Protein AF-A0A2T6LQ18-F1 (afdb_monomer_lite)

Foldseek 3Di:
DCLVVVLVVLQCLWAVVCVVPVVQWDKDWAPWDKAADPDPWGKIKIWTKIKIKGPFAQDDCVSVVVSVQLSCLFAPCVCVDPPHPHWDKDWDQDPNNTIIIITIDGHMWIWGWDDDPPRDIDIDIDGDDNDPDVVSVCSDPRDNFDDDPRHTPTPDDDD

Structure (mmCIF, N/CA/C/O backbone):
data_AF-A0A2T6LQ18-F1
#
_entry.id   AF-A0A2T6LQ18-F1
#
loop_
_atom_site.group_PDB
_atom_site.id
_atom_site.type_symbol
_atom_site.label_atom_id
_atom_site.label_alt_id
_atom_site.label_comp_id
_atom_site.label_asym_id
_atom_site.label_entity_id
_atom_site.label_seq_id
_atom_site.pdbx_PDB_ins_code
_atom_site.Cartn_x
_atom_site.Cartn_y
_atom_site.Cartn_z
_atom_site.occupancy
_atom_site.B_iso_or_equiv
_atom_site.auth_seq_id
_atom_site.auth_comp_id
_atom_site.auth_asym_id
_atom_site.auth_atom_id
_atom_site.pdbx_PDB_model_num
ATOM 1 N N . MET A 1 1 ? 1.590 0.142 -12.843 1.00 89.19 1 MET A N 1
ATOM 2 C CA . MET A 1 1 ? 1.537 0.211 -11.376 1.00 89.19 1 MET A CA 1
ATOM 3 C C . MET A 1 1 ? 0.682 -0.955 -10.919 1.00 89.19 1 MET A C 1
ATOM 5 O O . MET A 1 1 ? -0.407 -1.105 -11.451 1.00 89.19 1 MET A O 1
ATOM 9 N N . LYS A 1 2 ? 1.219 -1.840 -10.082 1.00 93.81 2 LYS A N 1
ATOM 10 C CA . LYS A 1 2 ? 0.575 -3.034 -9.516 1.00 93.81 2 LYS A CA 1
ATO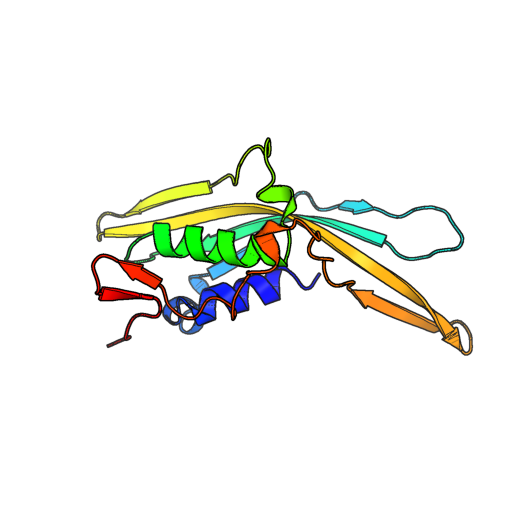M 11 C C . LYS A 1 2 ? 0.443 -2.939 -7.999 1.00 93.81 2 LYS A C 1
ATOM 13 O O . LYS A 1 2 ? -0.400 -3.617 -7.424 1.00 93.81 2 LYS A O 1
ATOM 18 N N . LYS A 1 3 ? 1.282 -2.129 -7.344 1.00 95.75 3 LYS A N 1
ATOM 19 C CA . LYS A 1 3 ? 1.321 -2.031 -5.882 1.00 95.75 3 LYS A CA 1
ATOM 20 C C . LYS A 1 3 ? -0.026 -1.612 -5.259 1.00 95.75 3 LYS A C 1
ATOM 22 O O . LYS A 1 3 ? -0.387 -2.244 -4.272 1.00 95.75 3 LYS A O 1
ATOM 27 N N . PRO A 1 4 ? -0.817 -0.678 -5.831 1.00 96.56 4 PRO A N 1
ATOM 28 C CA . PRO A 1 4 ? -2.128 -0.335 -5.275 1.00 96.56 4 PRO A CA 1
ATOM 29 C C . PRO A 1 4 ? -3.090 -1.531 -5.233 1.00 96.56 4 PRO A C 1
ATOM 31 O O . PRO A 1 4 ? -3.700 -1.786 -4.199 1.00 96.56 4 PRO A O 1
ATOM 34 N N . ASP A 1 5 ? -3.158 -2.321 -6.310 1.00 95.25 5 ASP A N 1
ATOM 35 C CA . ASP A 1 5 ? -4.013 -3.516 -6.374 1.00 95.25 5 ASP A CA 1
ATOM 36 C C . ASP A 1 5 ? -3.541 -4.607 -5.405 1.00 95.25 5 ASP A C 1
ATOM 38 O O . ASP A 1 5 ? -4.351 -5.250 -4.738 1.00 95.25 5 ASP A O 1
ATOM 42 N N . LEU A 1 6 ? -2.222 -4.799 -5.290 1.00 94.88 6 LEU A N 1
ATOM 43 C CA . LEU A 1 6 ? -1.639 -5.749 -4.340 1.00 94.88 6 LEU A CA 1
ATOM 44 C C . LEU A 1 6 ? -1.926 -5.353 -2.888 1.00 94.88 6 LEU A C 1
ATOM 46 O O . LEU A 1 6 ? -2.210 -6.225 -2.070 1.00 94.88 6 LEU A O 1
ATOM 50 N N . LEU A 1 7 ? -1.851 -4.060 -2.560 1.00 96.50 7 LEU A N 1
ATOM 51 C CA . LEU A 1 7 ? -2.167 -3.567 -1.221 1.00 96.50 7 LEU A CA 1
ATOM 52 C C . LEU A 1 7 ? -3.663 -3.695 -0.927 1.00 96.50 7 LEU A C 1
ATOM 54 O O . LEU A 1 7 ? -4.028 -4.182 0.139 1.00 96.50 7 LEU A O 1
ATOM 58 N N . ARG A 1 8 ? -4.533 -3.353 -1.884 1.00 96.12 8 ARG A N 1
ATOM 59 C CA . ARG A 1 8 ? -5.982 -3.570 -1.756 1.00 96.12 8 ARG A CA 1
ATOM 60 C C . ARG A 1 8 ? -6.306 -5.035 -1.469 1.00 96.12 8 ARG A C 1
ATOM 62 O O . ARG A 1 8 ? -7.104 -5.317 -0.578 1.00 96.12 8 ARG A O 1
ATOM 69 N N . ALA A 1 9 ? -5.681 -5.965 -2.191 1.00 93.88 9 ALA A N 1
ATOM 70 C CA . ALA A 1 9 ? -5.864 -7.395 -1.961 1.00 93.88 9 ALA A CA 1
ATOM 71 C C . ALA A 1 9 ? -5.402 -7.819 -0.556 1.00 93.88 9 ALA A C 1
ATOM 73 O O . ALA A 1 9 ? -6.109 -8.568 0.111 1.00 93.88 9 ALA A O 1
ATOM 74 N N . ALA A 1 10 ? -4.262 -7.309 -0.080 1.00 93.50 10 ALA A N 1
ATOM 75 C CA . ALA A 1 10 ? -3.770 -7.597 1.268 1.00 93.50 10 ALA A CA 1
ATOM 76 C C . ALA A 1 10 ? -4.705 -7.054 2.362 1.00 93.50 10 ALA A C 1
ATOM 78 O O . ALA A 1 10 ? -5.052 -7.783 3.289 1.00 93.50 10 ALA A O 1
ATOM 79 N N . ILE A 1 11 ? -5.170 -5.807 2.219 1.00 95.25 11 ILE A N 1
ATOM 80 C CA . ILE A 1 11 ? -6.117 -5.183 3.153 1.00 95.25 11 ILE A CA 1
ATOM 81 C C . ILE A 1 11 ? -7.431 -5.966 3.185 1.00 95.25 11 ILE A C 1
ATOM 83 O O . ILE A 1 11 ? -7.887 -6.350 4.253 1.00 95.25 11 ILE A O 1
ATOM 87 N N . THR A 1 12 ? -8.031 -6.245 2.027 1.00 94.19 12 THR A N 1
ATOM 88 C CA . THR A 1 12 ? -9.348 -6.910 1.951 1.00 94.19 12 THR A CA 1
ATOM 89 C C . THR A 1 12 ? -9.315 -8.394 2.321 1.00 94.19 12 THR A C 1
ATOM 91 O O . THR A 1 12 ? -10.347 -8.939 2.705 1.00 94.19 12 THR A O 1
ATOM 94 N N . ALA A 1 13 ? -8.151 -9.049 2.261 1.00 91.69 13 ALA A N 1
ATOM 95 C CA . ALA A 1 13 ? -7.980 -10.399 2.796 1.00 91.69 13 ALA A CA 1
ATOM 96 C C . ALA A 1 13 ? -8.060 -10.430 4.333 1.00 91.69 13 ALA A C 1
ATOM 98 O O . ALA A 1 13 ? -8.601 -11.382 4.893 1.00 91.69 13 ALA A O 1
ATOM 99 N N . LEU A 1 14 ? -7.544 -9.394 5.007 1.00 91.75 14 LEU A N 1
ATOM 100 C CA . LEU A 1 14 ? -7.561 -9.276 6.471 1.00 91.75 14 LEU A CA 1
ATOM 101 C C . LEU A 1 14 ? -8.795 -8.547 7.000 1.00 91.75 14 LEU A C 1
ATOM 103 O O . LEU A 1 14 ? -9.212 -8.817 8.119 1.00 91.75 14 LEU A O 1
ATOM 107 N N . LEU A 1 15 ? -9.383 -7.653 6.209 1.00 91.88 15 LEU A N 1
ATOM 108 C CA . LEU A 1 15 ? -10.556 -6.846 6.548 1.00 91.88 15 LEU A CA 1
ATOM 109 C C . LEU A 1 15 ? -11.653 -7.068 5.490 1.00 91.88 15 LEU A C 1
ATOM 111 O O . LEU A 1 15 ? -11.868 -6.205 4.627 1.00 91.88 15 LEU A O 1
ATOM 115 N N . PRO A 1 16 ? -12.331 -8.235 5.485 1.00 90.06 16 PRO A N 1
ATOM 116 C CA . PRO A 1 16 ? -13.287 -8.592 4.438 1.00 90.06 16 PRO A CA 1
ATOM 117 C C . PRO A 1 16 ? -14.472 -7.625 4.326 1.00 90.06 16 PRO A C 1
ATOM 119 O O . PRO A 1 16 ? -15.075 -7.516 3.258 1.00 90.06 16 PRO A O 1
ATOM 122 N N . GLU A 1 17 ? -14.799 -6.886 5.388 1.00 89.81 17 GLU A N 1
ATOM 123 C CA . GLU A 1 17 ? -15.810 -5.828 5.380 1.00 89.81 17 GLU A CA 1
ATOM 124 C C . GLU A 1 17 ? -15.489 -4.714 4.378 1.00 89.81 17 GLU A C 1
ATOM 126 O O . GLU A 1 17 ? -16.403 -4.199 3.737 1.00 89.81 17 GLU A O 1
ATOM 131 N N . LEU A 1 18 ? -14.205 -4.400 4.173 1.00 90.31 18 LEU A N 1
ATOM 132 C CA . LEU A 1 18 ? -13.753 -3.425 3.174 1.00 90.31 18 LEU A CA 1
ATOM 133 C C . LEU A 1 18 ? -13.789 -4.004 1.752 1.00 90.31 18 LEU A C 1
ATOM 135 O O . LEU A 1 18 ? -13.808 -3.267 0.772 1.00 90.31 18 LEU A O 1
ATOM 139 N N . GLY A 1 19 ? -13.791 -5.334 1.625 1.00 85.88 19 GLY A N 1
ATOM 140 C CA . GLY A 1 19 ? -14.015 -6.019 0.352 1.00 85.88 19 GLY A CA 1
ATOM 141 C C . GLY A 1 19 ? -15.496 -6.083 -0.037 1.00 85.88 19 GLY A C 1
ATOM 142 O O . GLY A 1 19 ? -15.815 -6.059 -1.224 1.00 85.88 19 GLY A O 1
ATOM 143 N N . ARG A 1 20 ? -16.402 -6.160 0.950 1.00 87.06 20 ARG A N 1
ATOM 144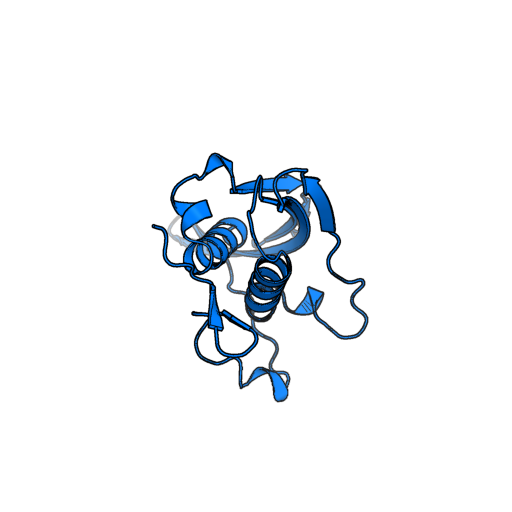 C CA . ARG A 1 20 ? -17.862 -6.162 0.737 1.00 87.06 20 ARG A CA 1
ATOM 145 C C . ARG A 1 20 ? -18.412 -4.782 0.402 1.00 87.06 20 ARG A C 1
ATOM 147 O O . ARG A 1 20 ? -19.376 -4.699 -0.353 1.00 87.06 20 ARG A O 1
ATOM 154 N N . ASP A 1 21 ? -17.798 -3.739 0.949 1.00 89.06 21 ASP A N 1
ATOM 155 C CA . ASP A 1 21 ? -18.143 -2.345 0.691 1.00 89.06 21 ASP A CA 1
ATOM 156 C C . ASP A 1 21 ? -16.915 -1.582 0.155 1.00 89.06 21 ASP A C 1
ATOM 158 O O . ASP A 1 21 ? -16.145 -1.008 0.932 1.00 89.06 21 ASP A O 1
ATOM 162 N N . PRO A 1 22 ? -16.689 -1.605 -1.174 1.00 84.19 22 PRO A N 1
ATOM 163 C CA . PRO A 1 22 ? -15.517 -0.991 -1.792 1.00 84.19 22 PRO A CA 1
ATOM 164 C C . PRO A 1 22 ? -15.423 0.525 -1.597 1.00 84.19 22 PRO A C 1
ATOM 166 O O . PRO A 1 22 ? -14.317 1.063 -1.675 1.00 84.19 22 PRO A O 1
ATOM 169 N N . ASP A 1 23 ? -16.544 1.203 -1.331 1.00 90.62 23 ASP A N 1
ATOM 170 C CA . ASP A 1 23 ? -16.579 2.656 -1.128 1.00 90.62 23 ASP A CA 1
ATOM 171 C C . ASP A 1 23 ? -15.885 3.057 0.184 1.00 90.62 23 ASP A C 1
ATOM 173 O O . ASP A 1 23 ? -15.399 4.179 0.316 1.00 90.62 23 ASP A O 1
ATOM 177 N N . ARG A 1 24 ? -15.745 2.115 1.128 1.00 94.94 24 ARG A N 1
ATOM 178 C CA . ARG A 1 24 ? -15.013 2.302 2.390 1.00 94.94 24 ARG A CA 1
ATOM 179 C C . ARG A 1 24 ? -13.502 2.127 2.268 1.00 94.94 24 ARG A C 1
ATOM 181 O O . ARG A 1 24 ? -12.813 2.335 3.260 1.00 94.94 24 ARG A O 1
ATOM 188 N N . LEU A 1 25 ? -12.981 1.742 1.098 1.00 97.25 25 LEU A N 1
ATOM 189 C CA . LEU A 1 25 ? -11.545 1.678 0.807 1.00 97.25 25 LEU A CA 1
ATOM 190 C C . LEU A 1 25 ? -11.245 2.403 -0.510 1.00 97.25 25 LEU A C 1
ATOM 192 O O . LEU A 1 25 ? -11.163 1.800 -1.591 1.00 97.25 25 LEU A O 1
ATOM 196 N N . ALA A 1 26 ? -11.012 3.707 -0.415 1.00 97.12 26 ALA A N 1
ATOM 197 C CA . ALA A 1 26 ? -10.565 4.518 -1.536 1.00 97.12 26 ALA A CA 1
ATOM 198 C C . ALA A 1 26 ? -9.033 4.524 -1.615 1.00 97.12 26 ALA A C 1
ATOM 200 O O . ALA A 1 26 ? -8.331 4.583 -0.607 1.00 97.12 26 ALA A O 1
ATOM 201 N N . MET A 1 27 ? -8.497 4.438 -2.833 1.00 97.88 27 MET A N 1
ATOM 202 C CA . MET A 1 27 ? -7.058 4.537 -3.069 1.00 97.88 27 MET A CA 1
ATOM 203 C C . MET A 1 27 ? -6.802 5.329 -4.342 1.00 97.88 27 MET A C 1
ATOM 205 O O . MET A 1 27 ? -7.414 5.047 -5.374 1.00 97.88 27 MET A O 1
ATOM 209 N N . TRP A 1 28 ? -5.888 6.289 -4.286 1.00 98.00 28 TRP A N 1
ATOM 210 C CA . TRP A 1 28 ? -5.482 7.078 -5.446 1.00 98.00 28 TRP A CA 1
ATOM 211 C C . TRP A 1 28 ? -4.017 7.485 -5.337 1.00 98.00 28 TRP A C 1
ATOM 213 O O . TRP A 1 28 ? -3.403 7.372 -4.281 1.00 98.00 28 TRP A O 1
ATOM 223 N N . VAL A 1 29 ? -3.437 7.917 -6.455 1.00 97.88 29 VAL A N 1
ATOM 224 C CA . VAL A 1 29 ? -2.036 8.345 -6.509 1.00 97.88 29 VAL A CA 1
ATOM 225 C C . VAL A 1 29 ? -1.945 9.861 -6.626 1.00 97.88 29 VAL A C 1
ATOM 227 O O . VAL A 1 29 ? -2.669 10.476 -7.408 1.00 97.88 29 VAL A O 1
ATOM 230 N N . GLU A 1 30 ? -1.014 10.452 -5.891 1.00 97.94 30 GLU A N 1
ATOM 231 C CA . GLU A 1 30 ? -0.668 11.868 -5.930 1.00 97.94 30 GLU A CA 1
ATOM 232 C C . GLU A 1 30 ? 0.842 12.058 -6.111 1.00 97.94 30 GLU A C 1
ATOM 234 O O . GLU A 1 30 ? 1.628 11.112 -6.038 1.00 97.94 30 GLU A O 1
ATOM 239 N N . LYS A 1 31 ? 1.252 13.299 -6.413 1.00 97.69 31 LYS A N 1
ATOM 240 C CA . LYS A 1 31 ? 2.662 13.710 -6.590 1.00 97.69 31 LYS A CA 1
ATOM 241 C C . LYS A 1 31 ? 3.484 12.782 -7.502 1.00 97.69 31 LYS A C 1
ATOM 243 O O . LYS A 1 31 ? 4.692 12.620 -7.332 1.00 97.69 31 LYS A O 1
ATOM 248 N N . GLY A 1 32 ? 2.819 12.182 -8.488 1.00 97.88 32 GLY A N 1
ATOM 249 C CA . GLY A 1 32 ? 3.410 11.189 -9.371 1.00 97.88 32 GLY A CA 1
ATOM 250 C C . GLY A 1 32 ? 4.449 11.777 -10.324 1.00 97.88 32 GLY A C 1
ATOM 251 O O . GLY A 1 32 ? 4.271 12.859 -10.885 1.00 97.88 32 GLY A O 1
ATOM 252 N N . LYS A 1 33 ? 5.515 11.018 -10.566 1.00 97.88 33 LYS A N 1
ATOM 253 C CA . LYS A 1 33 ? 6.529 11.307 -11.584 1.00 97.88 33 LYS A CA 1
ATOM 254 C C . LYS A 1 33 ? 7.046 10.021 -12.224 1.00 97.88 33 LYS A C 1
ATOM 256 O O . LYS A 1 33 ? 7.025 8.942 -11.632 1.00 97.88 33 LYS A O 1
ATOM 261 N N . VAL A 1 34 ? 7.530 10.158 -13.455 1.00 97.44 34 VAL A N 1
ATOM 262 C CA . VAL A 1 34 ? 8.167 9.072 -14.205 1.00 97.44 34 VAL A CA 1
ATOM 263 C C . VAL A 1 34 ? 9.665 9.320 -14.254 1.00 97.44 34 VAL A C 1
ATOM 265 O O . VAL A 1 34 ? 10.115 10.345 -14.767 1.00 97.44 34 VAL A O 1
ATOM 268 N N . ILE A 1 35 ? 10.436 8.360 -13.753 1.00 96.31 35 ILE A N 1
ATOM 269 C CA . ILE A 1 35 ? 11.894 8.381 -13.824 1.00 96.31 35 ILE A CA 1
ATOM 270 C C . ILE A 1 35 ? 12.336 7.497 -14.984 1.00 96.31 35 ILE A C 1
ATOM 272 O O . ILE A 1 35 ? 12.182 6.276 -14.959 1.00 96.31 35 ILE A O 1
ATOM 276 N N . ALA A 1 36 ? 12.905 8.120 -16.010 1.00 95.50 36 ALA A N 1
ATOM 277 C CA . ALA A 1 36 ? 13.449 7.441 -17.178 1.00 95.50 36 ALA A CA 1
ATOM 278 C C . ALA A 1 36 ? 14.846 7.983 -17.496 1.00 95.50 36 ALA A C 1
ATOM 280 O O . ALA A 1 36 ? 15.156 9.143 -17.226 1.00 95.50 36 ALA A O 1
ATOM 281 N N . ARG A 1 37 ? 15.702 7.137 -18.075 1.00 91.81 37 ARG A N 1
ATOM 282 C CA . ARG A 1 37 ? 17.049 7.525 -18.512 1.00 91.81 37 ARG A CA 1
ATOM 283 C C . ARG A 1 37 ? 17.098 7.575 -20.032 1.00 91.81 37 ARG A C 1
ATOM 285 O O . ARG A 1 37 ? 16.586 6.681 -20.699 1.00 91.81 37 ARG A O 1
ATOM 292 N N . GLN A 1 38 ? 17.768 8.584 -20.581 1.00 89.81 38 GLN A N 1
ATOM 293 C CA . GLN A 1 38 ? 18.067 8.640 -22.009 1.00 89.81 38 GLN A CA 1
ATOM 294 C C . GLN A 1 38 ? 19.228 7.679 -22.315 1.00 89.81 38 GLN A C 1
ATOM 296 O O . GLN A 1 38 ? 20.397 8.047 -22.240 1.00 89.81 38 GLN A O 1
ATOM 301 N N . GLY A 1 39 ? 18.907 6.418 -22.606 1.00 88.00 39 GLY A N 1
ATOM 302 C CA . GLY A 1 39 ? 19.882 5.373 -22.918 1.00 88.00 39 GLY A CA 1
ATOM 303 C C . GLY A 1 39 ? 19.283 4.253 -23.770 1.00 88.00 39 GLY A C 1
ATOM 304 O O . GLY A 1 39 ? 18.129 4.318 -24.185 1.00 88.00 39 GLY A O 1
ATOM 305 N N . ALA A 1 40 ? 20.072 3.209 -24.040 1.00 86.12 40 ALA A N 1
ATOM 306 C CA . ALA A 1 40 ? 19.615 2.064 -24.835 1.00 86.12 40 ALA A CA 1
ATOM 307 C C . ALA A 1 40 ? 18.482 1.273 -24.148 1.00 86.12 40 ALA A C 1
ATOM 309 O O . ALA A 1 40 ? 17.625 0.701 -24.820 1.00 86.12 40 ALA A O 1
ATOM 310 N N . GLN A 1 41 ? 18.468 1.262 -22.811 1.00 87.06 41 GLN A N 1
ATOM 311 C CA . GLN A 1 41 ? 17.388 0.684 -22.014 1.00 87.06 41 GLN A CA 1
ATOM 312 C C . GLN A 1 41 ? 16.189 1.633 -22.003 1.00 87.06 41 GLN A C 1
ATOM 314 O O . GLN A 1 41 ? 16.332 2.799 -21.647 1.00 87.06 41 GLN A O 1
ATOM 319 N N . ARG A 1 42 ? 15.006 1.122 -22.360 1.00 93.88 42 ARG A N 1
ATOM 320 C CA . ARG A 1 42 ? 13.761 1.912 -22.447 1.00 93.88 42 ARG A CA 1
ATOM 321 C C . ARG A 1 42 ? 12.816 1.719 -21.259 1.00 93.88 42 ARG A C 1
ATOM 323 O O . ARG A 1 42 ? 11.653 2.105 -21.327 1.00 93.88 42 ARG A O 1
ATOM 330 N N . GLY A 1 43 ? 13.298 1.075 -20.199 1.00 95.00 43 GLY A N 1
ATOM 331 C CA . GLY A 1 43 ? 12.555 0.954 -18.950 1.00 95.00 43 GLY A CA 1
ATOM 332 C C . GLY A 1 43 ? 12.420 2.297 -18.233 1.00 95.00 43 GLY A C 1
ATOM 333 O O . GLY A 1 43 ? 13.148 3.252 -18.512 1.00 95.00 43 GLY A O 1
ATOM 334 N N . PHE A 1 44 ? 11.494 2.351 -17.289 1.00 96.25 44 PHE A N 1
ATOM 335 C CA . PHE A 1 44 ? 11.211 3.534 -16.483 1.00 96.25 44 PHE A CA 1
ATOM 336 C C . PHE A 1 44 ? 10.690 3.114 -15.110 1.00 96.25 44 PHE A C 1
ATOM 338 O O . PHE A 1 44 ? 10.364 1.948 -14.903 1.00 96.25 44 PHE A O 1
ATOM 345 N N . ALA A 1 45 ? 10.604 4.047 -14.171 1.00 95.62 45 ALA A N 1
ATOM 346 C CA . ALA A 1 45 ? 9.970 3.826 -12.881 1.00 95.62 45 ALA A CA 1
ATOM 347 C C . ALA A 1 45 ? 8.856 4.843 -12.643 1.00 95.62 45 ALA A C 1
ATOM 349 O O . ALA A 1 45 ? 8.973 6.005 -13.032 1.00 95.62 45 ALA A O 1
ATOM 350 N N . TRP A 1 46 ? 7.789 4.386 -12.000 1.00 97.38 46 TRP A N 1
ATOM 351 C CA . TRP A 1 46 ? 6.825 5.246 -11.329 1.00 97.38 46 TRP A CA 1
ATOM 352 C C . TRP A 1 46 ? 7.379 5.593 -9.950 1.00 97.38 46 TRP A C 1
ATOM 354 O O . TRP A 1 46 ? 7.849 4.695 -9.258 1.00 97.38 46 TRP A O 1
ATOM 364 N N . GLU A 1 47 ? 7.298 6.854 -9.550 1.00 97.44 47 GLU A N 1
ATOM 365 C CA . GLU A 1 47 ? 7.441 7.297 -8.159 1.00 97.44 47 GLU A CA 1
ATOM 366 C C . GLU A 1 47 ? 6.210 8.143 -7.830 1.00 97.44 47 GLU A C 1
ATOM 368 O O . GLU A 1 47 ? 5.862 9.025 -8.617 1.00 97.44 47 GLU A O 1
ATOM 373 N N . TYR A 1 48 ? 5.512 7.843 -6.738 1.00 98.12 48 TYR A N 1
ATOM 374 C CA . TYR A 1 48 ? 4.240 8.485 -6.395 1.00 98.12 48 TYR A CA 1
ATOM 375 C C . TYR A 1 48 ? 3.907 8.324 -4.910 1.00 98.12 48 TYR A C 1
ATOM 377 O O . TYR A 1 48 ? 4.385 7.395 -4.262 1.00 98.12 48 TYR A O 1
ATOM 385 N N . ASP A 1 49 ? 3.035 9.192 -4.406 1.00 98.50 49 ASP A N 1
ATOM 386 C CA . ASP A 1 49 ? 2.381 9.013 -3.113 1.00 98.50 49 ASP A CA 1
ATOM 387 C C . ASP A 1 49 ? 1.070 8.248 -3.344 1.00 98.50 49 ASP A C 1
ATOM 389 O O . ASP A 1 49 ? 0.201 8.703 -4.083 1.00 98.50 49 ASP A O 1
ATOM 393 N N . LEU A 1 50 ? 0.929 7.057 -2.764 1.00 98.69 50 LEU A N 1
ATOM 394 C CA . LEU A 1 50 ? -0.334 6.329 -2.707 1.00 98.69 50 LEU A CA 1
ATOM 395 C C . LEU A 1 50 ? -1.096 6.789 -1.473 1.00 98.69 50 LEU A C 1
ATOM 397 O O . LEU A 1 50 ? -0.646 6.550 -0.352 1.00 98.69 50 LEU A O 1
ATOM 401 N N . ILE A 1 51 ? -2.253 7.398 -1.690 1.00 98.62 51 ILE A N 1
ATOM 402 C CA . ILE A 1 51 ? -3.190 7.699 -0.618 1.00 98.62 51 ILE A CA 1
ATOM 403 C C . ILE A 1 51 ? -4.116 6.501 -0.449 1.00 98.62 51 ILE A C 1
ATOM 405 O O . ILE A 1 51 ? -4.691 6.005 -1.423 1.00 98.62 51 ILE A O 1
ATOM 409 N N . VAL A 1 52 ? -4.232 6.024 0.784 1.00 98.50 52 VAL A N 1
ATOM 410 C CA . VAL A 1 52 ? -5.149 4.961 1.198 1.00 98.50 52 VAL A CA 1
ATOM 411 C C . VAL A 1 52 ? -6.100 5.561 2.213 1.00 98.50 52 VAL A C 1
ATOM 413 O O . VAL A 1 52 ? -5.662 5.963 3.284 1.00 98.50 52 VAL A O 1
ATOM 416 N N . LEU A 1 53 ? -7.382 5.625 1.874 1.00 98.31 53 LEU A N 1
ATOM 417 C CA . LEU A 1 53 ? -8.431 6.125 2.749 1.00 98.31 53 LEU A CA 1
ATOM 418 C C . LEU A 1 53 ? -9.372 4.978 3.104 1.00 98.31 53 LEU A C 1
ATOM 420 O O . LEU A 1 53 ? -9.977 4.367 2.220 1.00 98.31 53 LEU A O 1
ATOM 424 N N . ILE A 1 54 ? -9.480 4.699 4.398 1.00 98.00 54 ILE A N 1
ATOM 425 C CA . ILE A 1 54 ? -10.420 3.741 4.969 1.00 98.00 54 ILE A CA 1
ATOM 426 C C . ILE A 1 54 ? -11.450 4.516 5.779 1.00 98.00 54 ILE A C 1
ATOM 428 O O . ILE A 1 54 ? -11.064 5.273 6.664 1.00 98.00 54 ILE A O 1
ATOM 432 N N . SER A 1 55 ? -12.738 4.307 5.506 1.00 96.75 55 SER A N 1
ATOM 433 C CA . SER A 1 55 ? -13.820 5.056 6.155 1.00 96.75 55 SER A CA 1
ATOM 434 C C . SER A 1 55 ? -14.720 4.188 7.038 1.00 96.75 55 SER A C 1
ATOM 436 O O . SER A 1 55 ? -15.108 3.065 6.683 1.00 96.75 55 SER A O 1
ATOM 438 N N . GLY A 1 56 ? -15.087 4.730 8.198 1.00 95.00 56 GLY A N 1
ATOM 439 C CA . GLY A 1 56 ? -16.012 4.153 9.163 1.00 95.00 56 GLY A CA 1
ATOM 440 C C . GLY A 1 56 ? -15.554 2.799 9.692 1.00 95.00 56 GLY A C 1
ATOM 441 O O . GLY A 1 56 ? -16.375 1.898 9.860 1.00 95.00 56 GLY A O 1
ATOM 442 N N . TYR A 1 57 ? -14.253 2.582 9.875 1.00 94.19 57 TYR A N 1
ATOM 443 C CA . TYR A 1 57 ? -13.733 1.306 10.357 1.00 94.19 57 TYR A CA 1
ATOM 444 C C . TYR A 1 57 ? -14.011 1.141 11.854 1.00 94.19 57 TYR A C 1
ATOM 446 O O . TYR A 1 57 ? -13.510 1.890 12.683 1.00 94.19 57 TYR A O 1
ATOM 454 N N . ALA A 1 58 ? -14.835 0.153 12.202 1.00 92.12 58 ALA A N 1
ATOM 455 C CA . ALA A 1 58 ? -15.368 -0.042 13.551 1.00 92.12 58 ALA A CA 1
ATOM 456 C C . ALA A 1 58 ? -14.513 -0.982 14.418 1.00 92.12 58 ALA A C 1
ATOM 458 O O . ALA A 1 58 ? -15.029 -1.782 15.194 1.00 92.12 58 ALA A O 1
ATOM 459 N N . GLY A 1 59 ? -13.195 -0.995 14.265 1.00 90.06 59 GLY A N 1
ATOM 460 C CA . GLY A 1 59 ? -12.379 -1.520 15.359 1.00 90.06 59 GLY A CA 1
ATOM 461 C C . GLY A 1 59 ? -10.950 -1.063 15.257 1.00 90.06 59 GLY A C 1
ATOM 462 O O . GLY A 1 59 ? -10.713 0.033 14.767 1.00 90.06 59 GLY A O 1
ATOM 463 N N . ASP A 1 60 ? -10.025 -1.866 15.767 1.00 91.50 60 ASP A N 1
ATOM 464 C CA . ASP A 1 60 ? -8.738 -1.320 16.180 1.00 91.50 60 ASP A CA 1
ATOM 465 C C . ASP A 1 60 ? -7.874 -0.861 14.984 1.00 91.50 60 ASP A C 1
ATOM 467 O O . ASP A 1 60 ? -7.508 -1.709 14.155 1.00 91.50 60 ASP A O 1
ATOM 471 N N . PRO A 1 61 ? -7.556 0.448 14.850 1.00 93.25 61 PRO A N 1
ATOM 472 C CA . PRO A 1 61 ? -6.714 0.967 13.770 1.00 93.25 61 PRO A CA 1
ATOM 473 C C . PRO A 1 61 ? -5.317 0.336 13.733 1.00 93.25 61 PRO A C 1
ATOM 475 O O . PRO A 1 61 ? -4.698 0.316 12.664 1.00 93.25 61 PRO A O 1
ATOM 478 N N . ASP A 1 62 ? -4.847 -0.261 14.832 1.00 94.56 62 ASP A N 1
ATOM 479 C CA . ASP A 1 62 ? -3.597 -1.022 14.865 1.00 94.56 62 ASP A CA 1
ATOM 480 C C . ASP A 1 62 ? -3.613 -2.174 13.852 1.00 94.56 62 ASP A C 1
ATOM 482 O O . ASP A 1 62 ? -2.599 -2.467 13.219 1.00 94.56 62 ASP A O 1
ATOM 486 N N . VAL A 1 63 ? -4.779 -2.783 13.609 1.00 94.94 63 VAL A N 1
ATOM 487 C CA . VAL A 1 63 ? -4.963 -3.846 12.608 1.00 94.94 63 VAL A CA 1
ATOM 488 C C . VAL A 1 63 ? -4.693 -3.327 11.192 1.00 94.94 63 VAL A C 1
ATOM 490 O O . VAL A 1 63 ? -4.036 -4.009 10.398 1.00 94.94 63 VAL A O 1
ATOM 493 N N . ILE A 1 64 ? -5.159 -2.113 10.871 1.00 95.75 64 ILE A N 1
ATOM 494 C CA . ILE A 1 64 ? -4.904 -1.463 9.577 1.00 95.75 64 ILE A CA 1
ATOM 495 C C . ILE A 1 64 ? -3.405 -1.198 9.436 1.00 95.75 64 ILE A C 1
ATOM 497 O O . ILE A 1 64 ? -2.793 -1.617 8.450 1.00 95.75 64 ILE A O 1
ATOM 501 N N . MET A 1 65 ? -2.803 -0.543 10.433 1.00 96.69 65 MET A N 1
ATOM 502 C CA . MET A 1 65 ? -1.390 -0.160 10.384 1.00 96.69 65 MET A CA 1
ATOM 503 C C . MET A 1 65 ? -0.473 -1.378 10.328 1.00 96.69 65 MET A C 1
ATOM 505 O O . MET A 1 65 ? 0.480 -1.392 9.548 1.00 96.69 65 MET A O 1
ATOM 509 N N . PHE A 1 66 ? -0.782 -2.432 11.085 1.00 95.56 66 PHE A N 1
ATOM 510 C CA . PHE A 1 66 ? -0.034 -3.682 11.053 1.00 95.56 66 PHE A CA 1
ATOM 511 C C . PHE A 1 66 ? -0.116 -4.353 9.679 1.00 95.56 66 PHE A C 1
ATOM 513 O O . PHE A 1 66 ? 0.914 -4.766 9.147 1.00 95.56 66 PHE A O 1
ATOM 520 N N . THR A 1 67 ? -1.306 -4.400 9.071 1.00 95.06 67 THR A N 1
ATOM 521 C CA . THR A 1 67 ? -1.505 -4.970 7.727 1.00 95.06 67 THR A CA 1
ATOM 522 C C . THR A 1 67 ? -0.708 -4.204 6.668 1.00 95.06 67 THR A C 1
ATOM 524 O O . THR A 1 67 ? -0.037 -4.811 5.832 1.00 95.06 67 THR A O 1
ATOM 527 N N . VAL A 1 68 ? -0.721 -2.867 6.723 1.00 96.62 68 VAL A N 1
ATOM 528 C CA . VAL A 1 68 ? 0.067 -2.019 5.814 1.00 96.62 68 VAL A CA 1
ATOM 529 C C . VAL A 1 68 ? 1.565 -2.228 6.035 1.00 96.62 68 VAL A C 1
ATOM 531 O O . VAL A 1 68 ? 2.298 -2.446 5.071 1.00 96.62 68 VAL A O 1
ATOM 534 N N . CYS A 1 69 ? 2.030 -2.228 7.288 1.00 94.75 69 CYS A N 1
ATOM 535 C CA . CYS A 1 69 ? 3.431 -2.489 7.617 1.00 94.75 69 CYS A CA 1
ATOM 536 C C . CYS A 1 69 ? 3.887 -3.871 7.135 1.00 94.75 69 CYS A C 1
ATOM 538 O O . CYS A 1 69 ? 4.980 -3.995 6.588 1.00 94.75 69 CYS A O 1
ATOM 540 N N . ASP A 1 70 ? 3.070 -4.910 7.305 1.00 92.56 70 ASP A N 1
ATOM 541 C CA . ASP A 1 70 ? 3.401 -6.253 6.833 1.00 92.56 70 ASP A CA 1
ATOM 542 C C . ASP A 1 70 ? 3.546 -6.308 5.311 1.00 92.56 70 ASP A C 1
ATOM 544 O O . ASP A 1 70 ? 4.564 -6.773 4.791 1.00 92.56 70 ASP A O 1
ATOM 548 N N . TRP A 1 71 ? 2.596 -5.712 4.590 1.00 93.69 71 TRP A N 1
ATOM 549 C CA . TRP A 1 71 ? 2.659 -5.606 3.137 1.00 93.69 71 TRP A CA 1
ATOM 550 C C . TRP A 1 71 ? 3.909 -4.846 2.657 1.00 93.69 71 TRP A C 1
ATOM 552 O O . TRP A 1 71 ? 4.572 -5.261 1.696 1.00 93.69 71 TRP A O 1
ATOM 562 N N . LEU A 1 72 ? 4.286 -3.767 3.352 1.00 93.31 72 LEU A N 1
ATOM 563 C CA . LEU A 1 72 ? 5.473 -2.971 3.036 1.00 93.31 72 LEU A CA 1
ATOM 564 C C . LEU A 1 72 ? 6.775 -3.768 3.161 1.00 93.31 72 LEU A C 1
ATOM 566 O O . LEU A 1 72 ? 7.672 -3.556 2.347 1.00 93.31 72 LEU A O 1
ATOM 570 N N . ARG A 1 73 ? 6.882 -4.734 4.086 1.00 89.25 73 ARG A N 1
ATOM 571 C CA . ARG A 1 73 ? 8.089 -5.581 4.208 1.00 89.25 73 ARG A CA 1
ATOM 572 C C . ARG A 1 73 ? 8.421 -6.313 2.909 1.00 89.25 73 ARG A C 1
ATOM 574 O O . ARG A 1 73 ? 9.594 -6.473 2.579 1.00 89.25 73 ARG A O 1
ATOM 581 N N . ALA A 1 74 ? 7.400 -6.734 2.165 1.00 86.44 74 ALA A N 1
ATOM 582 C CA . ALA A 1 74 ? 7.577 -7.398 0.880 1.00 86.44 74 ALA A CA 1
ATOM 583 C C . ALA A 1 74 ? 7.659 -6.408 -0.291 1.00 86.44 74 ALA A C 1
ATOM 585 O O . ALA A 1 74 ? 8.417 -6.629 -1.235 1.00 86.44 74 ALA A O 1
ATOM 586 N N . GLN A 1 75 ? 6.860 -5.337 -0.262 1.00 91.12 75 GLN A N 1
ATOM 587 C CA . GLN A 1 75 ? 6.633 -4.501 -1.444 1.00 91.12 75 GLN A CA 1
ATOM 588 C C . GLN A 1 75 ? 7.422 -3.187 -1.458 1.00 91.12 75 GLN A C 1
ATOM 590 O O . GLN A 1 75 ? 7.734 -2.709 -2.545 1.00 91.12 75 GLN A O 1
ATOM 595 N N . GLN A 1 76 ? 7.762 -2.601 -0.310 1.00 93.06 76 GLN A N 1
ATOM 596 C CA . GLN A 1 76 ? 8.520 -1.344 -0.201 1.00 93.06 76 GLN A CA 1
ATOM 597 C C . GLN A 1 76 ? 9.295 -1.284 1.140 1.00 93.06 76 GLN A C 1
ATOM 599 O O . GLN A 1 76 ? 9.003 -0.451 2.002 1.00 93.06 76 GLN A O 1
ATOM 604 N N . PRO A 1 77 ? 10.262 -2.194 1.366 1.00 90.81 77 PRO A N 1
ATOM 605 C CA . PRO A 1 77 ? 10.936 -2.335 2.660 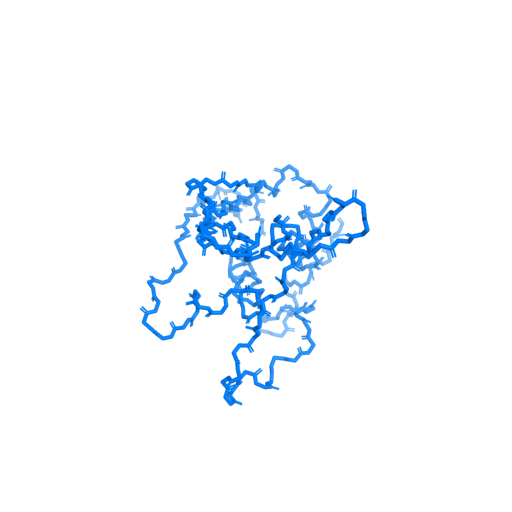1.00 90.81 77 PRO A CA 1
ATOM 606 C C . PRO A 1 77 ? 11.793 -1.124 3.049 1.00 90.81 77 PRO A C 1
ATOM 608 O O . PRO A 1 77 ? 12.097 -0.943 4.223 1.00 90.81 77 PRO A O 1
ATOM 611 N N . ASP A 1 78 ? 12.173 -0.284 2.087 1.00 90.44 78 ASP A N 1
ATOM 612 C CA . ASP A 1 78 ? 12.877 0.977 2.321 1.00 90.44 78 ASP A CA 1
ATOM 613 C C . ASP A 1 78 ? 12.079 1.954 3.198 1.00 90.44 78 ASP A C 1
ATOM 615 O O . ASP A 1 78 ? 12.690 2.675 3.983 1.00 90.44 78 ASP A O 1
ATOM 619 N N . LEU A 1 79 ? 10.739 1.909 3.168 1.00 93.75 79 LEU A N 1
ATOM 620 C CA . LEU A 1 79 ? 9.894 2.705 4.072 1.00 93.75 79 LEU A CA 1
ATOM 621 C C . LEU A 1 79 ? 9.932 2.223 5.533 1.00 93.75 79 LEU A C 1
ATOM 623 O O . LEU A 1 79 ? 9.492 2.943 6.424 1.00 93.75 79 LEU A O 1
ATOM 627 N N . LEU A 1 80 ? 10.456 1.021 5.791 1.00 92.12 80 LEU A N 1
ATOM 628 C CA . LEU A 1 80 ? 10.586 0.429 7.129 1.00 92.12 80 LEU A CA 1
ATOM 629 C C . LEU A 1 80 ? 12.046 0.341 7.598 1.00 92.12 80 LEU A C 1
ATOM 631 O O . LEU A 1 80 ? 12.326 -0.209 8.665 1.00 92.12 80 LEU A O 1
ATOM 635 N N . ALA A 1 81 ? 12.991 0.817 6.787 1.00 90.06 81 ALA A N 1
ATOM 636 C CA . ALA A 1 81 ? 14.407 0.728 7.097 1.00 90.06 81 ALA A CA 1
ATOM 637 C C . ALA A 1 81 ? 14.786 1.620 8.292 1.00 90.06 81 ALA A C 1
ATOM 639 O O . ALA A 1 81 ? 14.134 2.619 8.596 1.00 90.06 81 ALA A O 1
ATOM 640 N N . SER A 1 82 ? 15.892 1.280 8.960 1.00 88.44 82 SER A N 1
ATOM 641 C CA . SER A 1 82 ? 16.442 2.119 10.030 1.00 88.44 82 SER A CA 1
ATOM 642 C C . SER A 1 82 ? 16.743 3.529 9.511 1.00 88.44 82 SER A C 1
ATOM 644 O O . SER A 1 82 ? 17.423 3.685 8.496 1.00 88.44 82 SER A O 1
ATOM 646 N N . GLY A 1 83 ? 16.241 4.547 10.213 1.00 90.69 83 GLY A N 1
ATOM 647 C CA . GLY A 1 83 ? 16.372 5.951 9.821 1.00 90.69 83 GLY A CA 1
ATOM 648 C C . GLY A 1 83 ? 15.336 6.443 8.805 1.00 90.69 83 GLY A C 1
ATOM 649 O O . GLY A 1 83 ? 15.424 7.600 8.403 1.00 90.69 83 GLY A O 1
ATOM 650 N N . ALA A 1 84 ? 14.367 5.612 8.398 1.00 92.50 84 ALA A N 1
ATOM 651 C CA . ALA A 1 84 ? 13.203 6.080 7.648 1.00 92.50 84 ALA A CA 1
ATOM 652 C C . ALA A 1 84 ? 12.370 7.068 8.488 1.00 92.50 84 ALA A C 1
ATOM 654 O O . ALA A 1 84 ? 12.298 6.950 9.712 1.00 92.50 84 ALA A O 1
ATOM 655 N N . GLU A 1 85 ? 11.717 8.026 7.827 1.00 92.88 85 GLU A N 1
ATOM 656 C CA . GLU A 1 85 ? 10.923 9.083 8.483 1.00 92.88 85 GLU A CA 1
ATOM 657 C C . GLU A 1 85 ? 9.609 8.571 9.105 1.00 92.88 85 GLU A C 1
ATOM 659 O O . GLU A 1 85 ? 8.951 9.294 9.852 1.00 92.88 85 GLU A O 1
ATOM 664 N N . GLY A 1 86 ? 9.246 7.314 8.838 1.00 92.62 86 GLY A N 1
ATOM 665 C CA . GLY A 1 86 ? 7.978 6.712 9.234 1.00 92.62 86 GLY A CA 1
ATOM 666 C C . GLY A 1 86 ? 6.898 6.858 8.162 1.00 92.62 86 GLY A C 1
ATOM 667 O O . GLY A 1 86 ? 7.116 7.433 7.096 1.00 92.62 86 GLY A O 1
ATOM 668 N N . ILE A 1 87 ? 5.727 6.288 8.441 1.00 96.12 87 ILE A N 1
ATOM 669 C CA . ILE A 1 87 ? 4.574 6.319 7.538 1.00 96.12 87 ILE A CA 1
ATOM 670 C C . ILE A 1 87 ? 3.623 7.419 8.023 1.00 96.12 87 ILE A C 1
ATOM 672 O O . ILE A 1 87 ? 3.067 7.280 9.115 1.00 96.12 87 ILE A O 1
ATOM 676 N N . PRO A 1 88 ? 3.427 8.507 7.261 1.00 97.75 88 PRO A N 1
ATOM 677 C CA . PRO A 1 88 ? 2.475 9.546 7.626 1.00 97.75 88 PRO A CA 1
ATOM 678 C C . PRO A 1 88 ? 1.037 9.029 7.532 1.00 97.75 88 PRO A C 1
ATOM 680 O O . PRO A 1 88 ? 0.641 8.393 6.548 1.00 97.75 88 PRO A O 1
ATOM 683 N N . PHE A 1 89 ? 0.252 9.344 8.557 1.00 98.12 89 PHE A N 1
ATOM 684 C CA . PHE A 1 89 ? -1.153 8.985 8.636 1.00 98.12 89 PHE A CA 1
ATOM 685 C C . PHE A 1 89 ? -1.964 10.077 9.335 1.00 98.12 89 PHE A C 1
ATOM 687 O O . PHE A 1 89 ? -1.436 10.859 10.127 1.00 98.12 89 PHE A O 1
ATOM 694 N N . GLU A 1 90 ? -3.260 10.082 9.062 1.00 98.12 90 GLU A N 1
ATOM 695 C CA . GLU A 1 90 ? -4.263 10.894 9.739 1.00 98.12 90 GLU A CA 1
ATOM 696 C C . GLU A 1 90 ? -5.401 9.971 10.181 1.00 98.12 90 GLU A C 1
ATOM 698 O O . GLU A 1 90 ? -5.778 9.053 9.449 1.00 98.12 90 GLU A O 1
ATOM 703 N N . VAL A 1 91 ? -5.915 10.191 11.391 1.00 97.44 91 VAL A N 1
ATOM 704 C CA . VAL A 1 91 ? -7.064 9.456 11.927 1.00 97.44 91 VAL A CA 1
ATOM 705 C C . VAL A 1 91 ? -8.096 10.455 12.414 1.00 97.44 91 VAL A C 1
ATOM 707 O O . VAL A 1 91 ? -7.775 11.308 13.243 1.00 97.44 91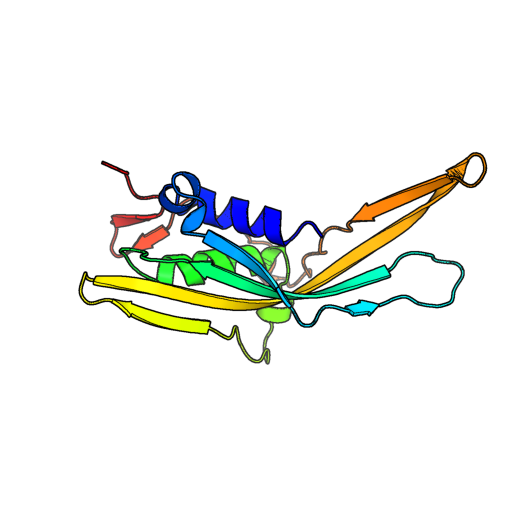 VAL A O 1
ATOM 710 N N . ASP A 1 92 ? -9.325 10.306 11.933 1.00 97.38 92 ASP A N 1
ATOM 711 C CA . ASP A 1 92 ? -10.495 10.940 12.527 1.00 97.38 92 ASP A CA 1
ATOM 712 C C . ASP A 1 92 ? -11.232 9.925 13.410 1.00 97.38 92 ASP A C 1
ATOM 714 O O . ASP A 1 92 ? -11.468 8.784 13.003 1.00 97.38 92 ASP A O 1
ATOM 718 N N . ILE A 1 93 ? -11.558 10.328 14.638 1.00 95.88 93 ILE A N 1
ATOM 719 C CA . ILE A 1 93 ? -12.231 9.478 15.626 1.00 95.88 93 ILE A CA 1
ATOM 720 C C . ILE A 1 93 ? -13.710 9.850 15.629 1.00 95.88 93 ILE A C 1
ATOM 722 O O . ILE A 1 93 ? -14.079 10.956 16.017 1.00 95.88 93 ILE A O 1
ATOM 726 N N . LEU A 1 94 ? -14.561 8.905 15.235 1.00 95.12 94 LEU A N 1
ATOM 727 C CA . LEU A 1 94 ? -15.996 9.119 15.088 1.00 95.12 94 LEU A CA 1
ATOM 728 C C . LEU A 1 94 ? -16.747 8.757 16.381 1.00 95.12 94 LEU A C 1
ATOM 730 O O . LEU A 1 94 ? -16.418 7.775 17.051 1.00 95.12 94 LEU A O 1
ATOM 734 N N . ASP A 1 95 ? -17.832 9.481 16.681 1.00 85.69 95 ASP A N 1
ATOM 735 C CA . ASP A 1 95 ? -18.647 9.306 17.903 1.00 85.69 95 ASP A CA 1
ATOM 736 C C . ASP A 1 95 ? -19.181 7.872 18.110 1.00 85.69 95 ASP A C 1
ATOM 738 O O . ASP A 1 95 ? -19.453 7.453 19.234 1.00 85.69 95 ASP A O 1
ATOM 742 N N . ALA A 1 96 ? -19.328 7.098 17.031 1.00 82.19 96 ALA A N 1
ATOM 743 C CA . ALA A 1 96 ? -19.827 5.722 17.056 1.00 82.19 96 ALA A CA 1
ATOM 744 C C . ALA A 1 96 ? -18.756 4.665 17.406 1.00 82.19 96 ALA A C 1
ATOM 746 O O . ALA A 1 96 ? -19.022 3.469 17.281 1.00 82.19 96 ALA A O 1
ATOM 747 N N . GLY A 1 97 ? -17.547 5.078 17.808 1.00 85.31 97 GLY A N 1
ATOM 748 C CA . GLY A 1 97 ? -16.427 4.165 18.070 1.00 85.31 97 GLY A CA 1
ATOM 749 C C . GLY A 1 97 ? -15.786 3.602 16.797 1.00 85.31 97 GLY A C 1
ATOM 750 O O . GLY A 1 97 ? -15.140 2.557 16.838 1.00 85.31 97 GLY A O 1
ATOM 751 N N . ALA A 1 98 ? -15.990 4.280 15.668 1.00 93.56 98 ALA A N 1
ATOM 752 C CA . ALA A 1 98 ? -15.351 3.987 14.393 1.00 93.56 98 ALA A CA 1
ATOM 753 C C . ALA A 1 98 ? -14.288 5.043 14.074 1.00 93.56 98 ALA A C 1
ATOM 755 O O . ALA A 1 98 ? -14.267 6.114 14.680 1.00 93.56 98 ALA A O 1
ATOM 756 N N . VAL A 1 99 ? -13.420 4.744 13.114 1.00 96.44 99 VAL A N 1
ATOM 757 C CA . VAL A 1 99 ? -12.368 5.659 12.670 1.00 96.44 99 VAL A CA 1
ATOM 758 C C . VAL A 1 99 ? -12.341 5.793 11.153 1.00 96.44 99 VAL A C 1
ATOM 760 O O . VAL A 1 99 ? -12.560 4.812 10.434 1.00 96.44 99 VAL A O 1
ATOM 763 N N . ASP A 1 100 ? -12.018 6.994 10.684 1.00 97.38 100 ASP A N 1
ATOM 764 C CA . ASP A 1 100 ? -11.539 7.215 9.321 1.00 97.38 100 ASP A CA 1
ATOM 765 C C . ASP A 1 100 ? -10.012 7.290 9.362 1.00 97.38 100 ASP A C 1
ATOM 767 O O . ASP A 1 100 ? -9.442 7.987 10.199 1.00 97.38 100 ASP A O 1
ATOM 771 N N . VAL A 1 101 ? -9.336 6.555 8.482 1.00 98.12 101 VAL A N 1
ATOM 772 C CA . VAL A 1 101 ? -7.873 6.455 8.446 1.00 98.12 101 VAL A CA 1
ATOM 773 C C . VAL A 1 101 ? -7.381 6.814 7.055 1.00 98.12 101 VAL A C 1
ATOM 775 O O . VAL A 1 101 ? -7.716 6.136 6.084 1.00 98.12 101 VAL A O 1
ATOM 778 N N . GLN A 1 102 ? -6.537 7.837 6.961 1.00 98.62 102 GLN A N 1
ATOM 779 C CA . GLN A 1 102 ? -5.804 8.175 5.746 1.00 98.62 102 GLN A CA 1
ATOM 780 C C . GLN A 1 102 ? -4.322 7.852 5.930 1.00 98.62 102 GLN A C 1
ATOM 782 O O . GLN A 1 102 ? -3.700 8.290 6.892 1.00 98.62 102 GLN A O 1
ATOM 787 N N . ILE A 1 103 ? -3.736 7.117 4.990 1.00 98.69 103 ILE A N 1
ATOM 788 C CA . ILE A 1 103 ? -2.318 6.740 4.989 1.00 98.69 103 ILE A CA 1
ATOM 789 C C . ILE A 1 103 ? -1.698 7.238 3.693 1.00 98.69 103 ILE A C 1
ATOM 791 O O . ILE A 1 103 ? -2.248 7.003 2.617 1.00 98.69 103 ILE A O 1
ATOM 795 N N . THR A 1 104 ? -0.541 7.889 3.789 1.00 98.56 104 THR A N 1
ATOM 796 C CA . THR A 1 104 ? 0.239 8.289 2.613 1.00 98.56 104 THR A CA 1
ATOM 797 C C . THR A 1 104 ? 1.492 7.425 2.508 1.00 98.56 104 THR A C 1
ATOM 799 O O . THR A 1 104 ? 2.341 7.435 3.396 1.00 98.56 104 THR A O 1
ATOM 802 N N . LEU A 1 105 ? 1.621 6.671 1.415 1.00 98.38 105 LEU A N 1
ATOM 803 C CA . LEU A 1 105 ? 2.762 5.790 1.154 1.00 98.38 105 LEU A CA 1
ATOM 804 C C . LEU A 1 105 ? 3.558 6.290 -0.052 1.00 98.38 105 LEU A C 1
ATOM 806 O O . LEU A 1 105 ? 3.063 6.238 -1.176 1.00 98.38 105 LEU A O 1
ATOM 810 N N . SER A 1 106 ? 4.806 6.711 0.144 1.00 97.56 106 SER A N 1
ATOM 811 C CA . SER A 1 106 ? 5.689 7.070 -0.973 1.00 97.56 106 SER A CA 1
ATOM 812 C C . SER A 1 106 ? 6.272 5.810 -1.621 1.00 97.56 106 SER A C 1
ATOM 814 O O . SER A 1 106 ? 7.201 5.190 -1.106 1.00 97.56 106 SER A O 1
ATOM 816 N N . LEU A 1 107 ? 5.700 5.402 -2.753 1.00 96.62 107 LEU A N 1
ATOM 817 C CA . LEU A 1 107 ? 6.007 4.149 -3.440 1.00 96.62 107 LEU A CA 1
ATOM 818 C C . LEU A 1 107 ? 6.790 4.378 -4.732 1.00 96.62 107 LEU A C 1
ATOM 820 O O . LEU A 1 107 ? 6.667 5.407 -5.402 1.00 96.62 107 LEU A O 1
ATOM 824 N N . ASN A 1 108 ? 7.545 3.355 -5.135 1.00 96.19 108 ASN A N 1
ATOM 825 C CA . ASN A 1 108 ? 8.141 3.290 -6.463 1.00 96.19 108 ASN A CA 1
ATOM 826 C C . ASN A 1 108 ? 7.847 1.957 -7.163 1.00 96.19 108 ASN A C 1
ATOM 828 O O . ASN A 1 108 ? 7.640 0.934 -6.518 1.00 96.19 108 ASN A O 1
ATOM 832 N N . GLU A 1 109 ? 7.803 1.949 -8.495 1.00 95.38 109 GLU A N 1
ATOM 833 C CA . GLU A 1 109 ? 7.605 0.730 -9.285 1.00 95.38 109 GLU A CA 1
ATOM 834 C C . GLU A 1 109 ? 8.355 0.781 -10.612 1.00 95.38 109 GLU A C 1
ATOM 836 O O . GLU A 1 109 ? 8.042 1.597 -11.480 1.00 95.38 109 GLU A O 1
ATOM 841 N N . ALA A 1 110 ? 9.293 -0.142 -10.816 1.00 94.38 110 ALA A N 1
ATOM 842 C CA . ALA A 1 110 ? 10.033 -0.241 -12.067 1.00 94.38 110 ALA A CA 1
ATOM 843 C C . ALA A 1 110 ? 9.264 -1.028 -13.143 1.00 94.38 110 ALA A C 1
ATOM 845 O O . ALA A 1 110 ? 8.652 -2.069 -12.893 1.00 94.38 110 ALA A O 1
ATOM 846 N N . VAL A 1 111 ? 9.356 -0.548 -14.378 1.00 95.81 111 VAL A N 1
ATOM 847 C CA . VAL A 1 111 ? 8.860 -1.184 -15.595 1.00 95.81 111 VAL A CA 1
ATOM 848 C C . VAL A 1 111 ? 10.047 -1.448 -16.512 1.00 95.81 111 VAL A C 1
ATOM 850 O O . VAL A 1 111 ? 10.767 -0.536 -16.918 1.00 95.81 111 VAL A O 1
ATOM 853 N N . THR A 1 112 ? 10.242 -2.714 -16.862 1.00 95.12 112 THR A N 1
ATOM 854 C CA . THR A 1 112 ? 11.180 -3.111 -17.916 1.00 95.12 112 THR A CA 1
ATOM 855 C C . THR A 1 112 ? 10.518 -2.981 -19.275 1.00 95.12 112 THR A C 1
ATOM 857 O O . THR A 1 112 ? 9.319 -3.215 -19.416 1.00 95.12 112 THR A O 1
ATOM 860 N N . ALA A 1 113 ? 11.319 -2.621 -20.273 1.00 95.50 113 ALA A N 1
ATOM 861 C CA . ALA A 1 113 ? 10.919 -2.611 -21.668 1.00 95.50 113 ALA A CA 1
ATOM 862 C C . ALA A 1 113 ? 11.949 -3.410 -22.465 1.00 95.50 113 ALA A C 1
ATOM 864 O O . ALA A 1 113 ? 13.103 -2.990 -22.570 1.00 95.50 113 ALA A O 1
ATOM 865 N N . THR A 1 114 ? 11.545 -4.556 -23.010 1.00 95.06 114 THR A N 1
ATOM 866 C CA . THR A 1 114 ? 12.419 -5.417 -23.817 1.00 95.06 114 THR A CA 1
ATOM 867 C C . THR A 1 114 ? 11.958 -5.441 -25.275 1.00 95.06 114 THR A C 1
ATOM 869 O O . THR A 1 114 ? 10.750 -5.479 -25.533 1.00 95.06 114 THR A O 1
ATOM 872 N N . PRO A 1 115 ? 12.883 -5.385 -26.249 1.00 94.81 115 PRO A N 1
ATOM 873 C CA . PRO A 1 115 ? 12.518 -5.459 -27.657 1.00 94.81 115 PRO A CA 1
ATOM 874 C C . PRO A 1 115 ? 11.984 -6.857 -28.002 1.00 94.81 115 PRO A C 1
ATOM 876 O O . PRO A 1 115 ? 12.470 -7.865 -27.493 1.00 94.81 115 PRO A O 1
ATOM 879 N N . GLY A 1 116 ? 10.975 -6.900 -28.866 1.00 92.00 116 GLY A N 1
ATOM 880 C CA . GLY A 1 116 ? 10.496 -8.095 -29.558 1.00 92.00 116 GLY A CA 1
ATOM 881 C C . GLY A 1 116 ? 10.630 -7.937 -31.075 1.00 92.00 116 GLY A C 1
ATOM 882 O O . GLY A 1 116 ? 11.345 -7.056 -31.557 1.00 92.00 116 GLY A O 1
ATOM 883 N N . ASP A 1 117 ? 9.921 -8.767 -31.836 1.00 93.31 117 ASP A N 1
ATOM 884 C CA . ASP A 1 117 ? 10.023 -8.768 -33.298 1.00 93.31 117 ASP A CA 1
ATOM 885 C C . ASP A 1 117 ? 9.376 -7.538 -33.950 1.00 93.31 117 ASP A C 1
ATOM 887 O O . ASP A 1 117 ? 8.411 -6.969 -33.437 1.00 93.31 117 ASP A O 1
ATOM 891 N N . ALA A 1 118 ? 9.903 -7.141 -35.114 1.00 92.25 118 ALA A N 1
ATOM 892 C CA . ALA A 1 118 ? 9.327 -6.116 -35.992 1.00 92.25 118 ALA A CA 1
ATOM 893 C C . ALA A 1 118 ? 8.961 -4.783 -35.292 1.00 92.25 118 ALA A C 1
ATOM 895 O O . ALA A 1 118 ? 7.930 -4.179 -35.576 1.00 92.25 118 ALA A O 1
ATOM 896 N N . GLY A 1 119 ? 9.806 -4.310 -34.366 1.00 91.25 119 GLY A N 1
ATOM 897 C CA . GLY A 1 119 ? 9.594 -3.043 -33.650 1.00 91.25 119 GLY A CA 1
ATOM 898 C C . GLY A 1 119 ? 8.654 -3.135 -32.442 1.00 91.25 119 GLY A C 1
ATOM 899 O O . GLY A 1 119 ? 8.387 -2.115 -31.803 1.00 91.25 119 GLY A O 1
ATOM 900 N N . ARG A 1 120 ? 8.181 -4.337 -32.091 1.00 94.62 120 ARG A N 1
ATOM 901 C CA . ARG A 1 120 ? 7.404 -4.598 -30.875 1.00 94.62 120 ARG A CA 1
ATOM 902 C C . ARG A 1 120 ? 8.264 -4.413 -29.623 1.00 94.62 120 ARG A C 1
ATOM 904 O O . ARG A 1 120 ? 9.457 -4.698 -29.629 1.00 94.62 120 ARG A O 1
ATOM 911 N N . TRP A 1 121 ? 7.635 -3.996 -28.529 1.00 95.12 121 TRP A N 1
ATOM 912 C CA . TRP A 1 121 ? 8.239 -3.951 -27.196 1.00 95.12 121 TRP A CA 1
ATOM 913 C C . TRP A 1 121 ? 7.337 -4.668 -26.195 1.00 95.12 121 TRP A C 1
ATOM 915 O O . TRP A 1 121 ? 6.113 -4.605 -26.296 1.00 95.12 121 TRP A O 1
ATOM 925 N N . ASN A 1 122 ? 7.945 -5.354 -25.233 1.00 95.12 122 ASN A N 1
ATOM 926 C CA . ASN A 1 122 ? 7.265 -5.992 -24.116 1.00 95.12 122 ASN A CA 1
ATOM 927 C C . ASN A 1 122 ? 7.498 -5.170 -22.857 1.00 95.12 122 ASN A C 1
ATOM 929 O O . ASN A 1 122 ? 8.648 -4.888 -22.519 1.00 95.12 122 ASN A O 1
ATOM 933 N N . LEU A 1 123 ? 6.418 -4.819 -22.161 1.00 95.25 123 LEU A N 1
ATOM 934 C CA . LEU A 1 123 ? 6.492 -4.153 -20.868 1.00 95.25 123 LEU A CA 1
ATOM 935 C C . LEU A 1 123 ? 6.210 -5.152 -19.752 1.00 95.25 123 LEU A C 1
ATOM 937 O O . LEU A 1 123 ? 5.241 -5.907 -19.828 1.00 95.25 123 LEU A O 1
ATOM 941 N N . ALA A 1 124 ? 7.022 -5.121 -18.701 1.00 93.88 124 ALA A N 1
ATOM 942 C CA . ALA A 1 124 ? 6.773 -5.903 -17.498 1.00 93.88 124 ALA A CA 1
ATOM 943 C C . ALA A 1 124 ? 7.116 -5.097 -16.244 1.00 93.88 124 ALA A C 1
ATOM 945 O O . ALA A 1 124 ? 8.219 -4.561 -16.119 1.00 93.88 124 ALA A O 1
ATOM 946 N N . THR A 1 125 ? 6.171 -5.036 -15.303 1.00 91.19 125 THR A N 1
ATOM 947 C CA . THR A 1 125 ? 6.440 -4.549 -13.944 1.00 91.19 125 THR A CA 1
ATOM 948 C C . THR A 1 125 ? 7.419 -5.493 -13.267 1.00 91.19 125 THR A C 1
ATOM 950 O O . THR A 1 125 ? 7.192 -6.704 -13.237 1.00 91.19 125 THR A O 1
ATOM 953 N N . VAL A 1 126 ? 8.489 -4.931 -12.722 1.00 87.06 126 VAL A N 1
ATOM 954 C CA . VAL A 1 126 ? 9.495 -5.669 -11.965 1.00 87.06 126 VAL A CA 1
ATOM 955 C C . VAL A 1 126 ? 8.990 -5.832 -10.538 1.00 87.06 126 VAL A C 1
ATOM 957 O O . VAL A 1 126 ? 8.574 -4.856 -9.917 1.00 87.06 126 VAL A O 1
ATOM 960 N N . ALA A 1 127 ? 9.002 -7.063 -10.027 1.00 79.56 127 ALA A N 1
ATOM 961 C CA . ALA A 1 127 ? 8.721 -7.305 -8.617 1.00 79.56 127 ALA A CA 1
ATOM 962 C C . ALA A 1 127 ? 9.812 -6.655 -7.754 1.00 79.56 127 ALA A C 1
ATOM 964 O O . ALA A 1 127 ? 10.990 -6.699 -8.116 1.00 79.56 127 ALA A O 1
ATOM 965 N N . GLN A 1 128 ? 9.427 -6.065 -6.620 1.00 72.19 128 GLN A N 1
ATOM 966 C CA . GLN A 1 128 ? 10.393 -5.552 -5.654 1.00 72.19 128 GLN A CA 1
ATOM 967 C C . GLN A 1 128 ? 11.311 -6.704 -5.225 1.00 72.19 128 GLN A C 1
ATOM 969 O O . GLN A 1 128 ? 10.837 -7.755 -4.793 1.00 72.19 128 GLN A O 1
ATOM 974 N N . ALA A 1 129 ? 12.625 -6.522 -5.352 1.00 63.50 129 ALA A N 1
ATOM 975 C CA . ALA A 1 129 ? 13.561 -7.445 -4.731 1.00 63.50 129 ALA A CA 1
ATOM 976 C C . ALA A 1 129 ? 13.525 -7.197 -3.219 1.00 63.50 129 ALA A C 1
ATOM 978 O O . ALA A 1 129 ? 13.824 -6.087 -2.776 1.00 63.50 129 ALA A O 1
ATOM 979 N N . VAL A 1 130 ? 13.156 -8.213 -2.438 1.00 60.31 130 VAL A N 1
ATOM 980 C CA . VAL A 1 130 ? 13.294 -8.164 -0.979 1.00 60.31 130 VAL A CA 1
ATOM 981 C C . VAL A 1 130 ? 14.796 -8.138 -0.679 1.00 60.31 130 VAL A C 1
ATOM 983 O O . VAL A 1 130 ? 15.504 -9.058 -1.104 1.00 60.31 130 VAL A O 1
ATOM 986 N N . PRO A 1 131 ? 15.325 -7.095 -0.014 1.00 58.44 131 PRO A N 1
ATOM 987 C CA . PRO A 1 131 ? 16.724 -7.068 0.377 1.00 58.44 131 PRO A CA 1
ATOM 988 C C . PRO A 1 131 ? 17.054 -8.323 1.188 1.00 58.44 131 PRO A C 1
ATOM 990 O O . PRO A 1 131 ? 16.310 -8.696 2.091 1.00 58.44 131 PRO A O 1
ATOM 993 N N . LEU A 1 132 ? 18.181 -8.970 0.895 1.00 52.06 132 LEU A N 1
ATOM 994 C CA . LEU A 1 132 ? 18.703 -10.056 1.726 1.00 52.06 132 LEU A CA 1
ATOM 995 C C . LEU A 1 132 ? 19.304 -9.454 3.004 1.00 52.06 132 LEU A C 1
ATOM 997 O O . LEU A 1 132 ? 20.522 -9.381 3.148 1.00 52.06 132 LEU A O 1
ATOM 1001 N N . ILE A 1 133 ? 18.467 -8.969 3.921 1.00 57.06 133 ILE A N 1
ATOM 1002 C CA . ILE A 1 133 ? 18.915 -8.702 5.290 1.00 57.06 133 ILE A CA 1
ATOM 1003 C C . ILE A 1 133 ? 18.779 -10.039 6.042 1.00 57.06 133 ILE A C 1
ATOM 1005 O O . ILE A 1 133 ? 17.735 -10.685 5.933 1.00 57.06 133 ILE A O 1
ATOM 1009 N N . PRO A 1 134 ? 19.807 -10.504 6.776 1.00 53.19 134 PRO A N 1
ATOM 1010 C CA . PRO A 1 134 ? 19.811 -11.834 7.395 1.00 53.19 134 PRO A CA 1
ATOM 1011 C C . PRO A 1 134 ? 18.561 -12.157 8.237 1.00 53.19 134 PRO A C 1
ATOM 1013 O O . PRO A 1 134 ? 18.147 -13.314 8.284 1.00 53.19 134 PRO A O 1
ATOM 1016 N N . ASP A 1 135 ? 17.920 -11.136 8.816 1.00 58.41 135 ASP A N 1
ATOM 1017 C CA . ASP A 1 135 ? 16.747 -11.249 9.696 1.00 58.41 135 ASP A CA 1
ATOM 1018 C C . ASP A 1 135 ? 15.377 -11.250 8.967 1.00 58.41 135 ASP A C 1
ATOM 1020 O O . ASP A 1 135 ? 14.375 -11.668 9.531 1.00 58.41 135 ASP A O 1
ATOM 1024 N N . ILE A 1 136 ? 15.300 -10.855 7.684 1.00 53.41 136 ILE A N 1
ATOM 1025 C CA . ILE A 1 136 ? 14.054 -10.949 6.869 1.00 53.41 136 ILE A CA 1
ATOM 1026 C C . ILE A 1 136 ? 13.933 -12.274 6.113 1.00 53.41 136 ILE A C 1
ATOM 1028 O O . ILE A 1 136 ? 12.934 -12.519 5.441 1.00 53.41 136 ILE A O 1
ATOM 1032 N N . SER A 1 137 ? 14.902 -13.182 6.268 1.00 48.53 137 SER A N 1
ATOM 1033 C CA . SER A 1 137 ? 14.791 -14.561 5.767 1.00 48.53 137 SER A CA 1
ATOM 1034 C C . SER A 1 137 ? 13.665 -15.371 6.442 1.00 48.53 137 SER A C 1
ATOM 1036 O O . SER A 1 137 ? 13.379 -16.489 6.018 1.00 48.53 137 SER A O 1
ATOM 1038 N N . GLN A 1 138 ? 13.000 -14.790 7.450 1.00 50.12 138 GLN A N 1
ATOM 1039 C CA . GLN A 1 138 ? 11.865 -15.345 8.187 1.00 50.12 138 GLN A CA 1
ATOM 1040 C C . GLN A 1 138 ? 10.545 -14.580 7.983 1.00 50.12 138 GLN A C 1
ATOM 1042 O O . GLN A 1 138 ? 9.653 -14.710 8.821 1.00 50.12 138 GLN A O 1
ATOM 1047 N N . ILE A 1 139 ? 10.366 -13.796 6.904 1.00 55.00 139 ILE A N 1
ATOM 1048 C CA . ILE A 1 139 ? 8.996 -13.402 6.522 1.00 55.00 139 ILE A CA 1
ATOM 1049 C C . ILE A 1 139 ? 8.267 -14.712 6.199 1.00 55.00 139 ILE A C 1
ATOM 1051 O O . ILE A 1 139 ? 8.524 -15.337 5.170 1.00 55.00 139 ILE A O 1
ATOM 1055 N N . GLY A 1 140 ? 7.469 -15.182 7.158 1.00 52.84 140 GLY A N 1
ATOM 1056 C CA . GLY A 1 140 ? 6.741 -16.441 7.105 1.00 52.84 140 GLY A CA 1
ATOM 1057 C C . GLY A 1 140 ? 5.682 -16.446 5.996 1.00 52.84 140 GLY A C 1
ATOM 1058 O O . GLY A 1 140 ? 5.707 -15.600 5.100 1.00 52.84 140 GLY A O 1
ATOM 1059 N N . PRO A 1 141 ? 4.727 -17.392 6.011 1.00 57.66 141 PRO A N 1
ATOM 1060 C CA . PRO A 1 141 ? 3.575 -17.281 5.119 1.00 57.66 141 PRO A CA 1
ATOM 1061 C C . PRO A 1 141 ? 2.936 -15.894 5.289 1.00 57.66 141 PRO A C 1
ATOM 1063 O O . PRO A 1 141 ? 2.926 -15.361 6.400 1.00 57.66 141 PRO A O 1
ATOM 1066 N N . GLY A 1 142 ? 2.449 -15.306 4.190 1.00 71.25 142 GLY A N 1
ATOM 1067 C CA . GLY A 1 142 ? 1.828 -13.979 4.219 1.00 71.25 142 GLY A CA 1
ATOM 1068 C C . GLY A 1 142 ? 0.776 -13.870 5.325 1.00 71.25 142 GLY A C 1
ATOM 1069 O O . GLY A 1 142 ? 0.149 -14.873 5.677 1.00 71.25 142 GLY A O 1
ATOM 1070 N N . LEU A 1 143 ? 0.613 -12.672 5.890 1.00 85.19 143 LEU A N 1
ATOM 1071 C CA . LEU A 1 143 ? -0.313 -12.420 6.989 1.00 85.19 143 LEU A CA 1
ATOM 1072 C C . LEU A 1 143 ? -1.713 -12.974 6.677 1.00 85.19 143 LEU A C 1
ATOM 1074 O O . LEU A 1 143 ? -2.283 -12.692 5.627 1.00 85.19 143 LEU A O 1
ATOM 1078 N N . THR A 1 144 ? -2.249 -13.788 7.589 1.00 88.56 144 THR A N 1
ATOM 1079 C CA . THR A 1 144 ? -3.569 -14.437 7.443 1.00 88.56 144 THR A CA 1
ATOM 1080 C C . THR A 1 144 ? -4.520 -14.132 8.592 1.00 88.56 144 THR A C 1
ATOM 1082 O O . THR A 1 144 ? -5.729 -14.171 8.396 1.00 88.56 144 THR A O 1
ATOM 1085 N N . SER A 1 145 ? -3.999 -13.846 9.787 1.00 91.94 145 SER A N 1
ATOM 1086 C CA . SER A 1 145 ? -4.804 -13.446 10.940 1.00 91.94 145 SER A CA 1
ATOM 1087 C C . SER A 1 145 ? -3.993 -12.600 11.921 1.00 91.94 145 SER A C 1
ATOM 1089 O O . SER A 1 145 ? -2.767 -12.714 11.980 1.00 91.94 145 SER A O 1
ATOM 1091 N N . ILE A 1 146 ? -4.684 -11.758 12.687 1.00 93.00 146 ILE A N 1
ATOM 1092 C CA . ILE A 1 146 ? -4.130 -10.920 13.756 1.00 93.00 146 ILE A CA 1
ATOM 1093 C C . ILE A 1 146 ? -4.886 -11.247 15.044 1.00 93.00 146 ILE A C 1
ATOM 1095 O O . ILE A 1 146 ? -6.113 -11.370 15.032 1.00 93.00 146 ILE A O 1
ATOM 1099 N N . TRP A 1 147 ? -4.147 -11.392 16.145 1.00 93.50 147 TRP A N 1
ATOM 1100 C CA . TRP A 1 147 ? -4.665 -11.792 17.452 1.00 93.50 147 TRP A CA 1
ATOM 1101 C C . TRP A 1 147 ? -4.207 -10.810 18.531 1.00 93.50 147 TRP A C 1
ATOM 1103 O O . TRP A 1 147 ? -3.044 -10.409 18.539 1.00 93.50 147 TRP A O 1
ATOM 1113 N N . VAL A 1 148 ? -5.102 -10.472 19.458 1.00 88.81 148 VAL A N 1
ATOM 1114 C CA . VAL A 1 148 ? -4.826 -9.642 20.640 1.00 88.81 148 VAL A CA 1
ATOM 1115 C C . VAL A 1 148 ? -5.384 -10.372 21.857 1.00 88.81 148 VAL A C 1
ATOM 1117 O O . VAL A 1 148 ? -6.518 -10.842 21.824 1.00 88.81 148 VAL A O 1
ATOM 1120 N N . ASP A 1 149 ? -4.565 -10.548 22.896 1.00 91.38 149 ASP A N 1
ATOM 1121 C CA . ASP A 1 149 ? -4.935 -11.233 24.147 1.00 91.38 149 ASP A CA 1
ATOM 1122 C C . ASP A 1 149 ? -5.613 -12.608 23.961 1.00 91.38 149 ASP A C 1
ATOM 1124 O O . ASP A 1 149 ? -6.478 -13.023 24.730 1.00 91.38 149 ASP A O 1
ATOM 1128 N N . GLY A 1 150 ? -5.201 -13.348 22.925 1.00 90.56 150 GLY A N 1
ATOM 1129 C CA . GLY A 1 150 ? -5.734 -14.678 22.611 1.00 90.56 150 GLY A CA 1
ATOM 1130 C C . GLY A 1 150 ? -7.048 -14.682 21.824 1.00 90.56 150 GLY A C 1
ATOM 1131 O O . GLY A 1 150 ? -7.559 -15.761 21.530 1.00 90.56 150 GLY A O 1
ATOM 1132 N N . GLN A 1 151 ? -7.567 -13.518 21.429 1.00 89.00 151 GLN A N 1
ATOM 1133 C CA . GLN A 1 151 ? -8.728 -13.382 20.552 1.00 89.00 151 GLN A CA 1
ATOM 1134 C C . GLN A 1 151 ? -8.300 -12.946 19.146 1.00 89.00 151 GLN A C 1
ATOM 1136 O O . GLN A 1 151 ? -7.500 -12.025 18.988 1.00 89.00 151 GLN A O 1
ATOM 1141 N N . GLN A 1 152 ? -8.852 -13.585 18.114 1.00 91.50 152 GLN A N 1
ATOM 1142 C CA . GLN A 1 152 ? -8.663 -13.151 16.733 1.00 91.50 152 GLN A CA 1
ATOM 1143 C C . GLN A 1 152 ? -9.418 -11.837 16.498 1.00 91.50 152 GLN A C 1
ATOM 1145 O O . GLN A 1 152 ? -10.624 -11.755 16.725 1.00 91.50 152 GLN A O 1
ATOM 1150 N N . VAL A 1 153 ? -8.704 -10.813 16.035 1.00 92.06 153 VAL A N 1
ATOM 1151 C CA . VAL A 1 153 ? -9.259 -9.481 15.735 1.00 92.06 153 VAL A CA 1
ATOM 1152 C C . VAL A 1 153 ? -9.340 -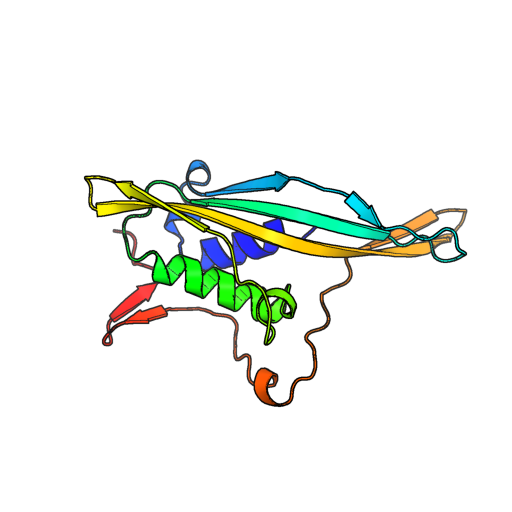9.196 14.234 1.00 92.06 153 VAL A C 1
ATOM 1154 O O . VAL A 1 153 ? -10.053 -8.280 13.826 1.00 92.06 153 VAL A O 1
ATOM 1157 N N . ALA A 1 154 ? -8.638 -9.983 13.410 1.00 91.75 154 ALA A N 1
ATOM 1158 C CA . ALA A 1 154 ? -8.736 -9.957 11.953 1.00 91.75 154 ALA A CA 1
ATOM 1159 C C . ALA A 1 154 ? -8.344 -11.318 11.339 1.00 91.75 154 ALA A C 1
ATOM 1161 O O . ALA A 1 154 ? -7.398 -11.936 11.835 1.00 91.75 154 ALA A O 1
ATOM 1162 N N . PRO A 1 155 ? -9.009 -11.779 10.265 1.00 89.62 155 PRO A N 1
ATOM 1163 C CA . PRO A 1 155 ? -10.313 -11.296 9.807 1.00 89.62 155 PRO A CA 1
ATOM 1164 C C . PRO A 1 155 ? -11.377 -11.485 10.891 1.00 89.62 155 PRO A C 1
ATOM 1166 O O . PRO A 1 155 ? -11.289 -12.429 11.678 1.00 89.62 155 PRO A O 1
ATOM 1169 N N . ARG A 1 156 ? -12.336 -10.556 10.964 1.00 79.88 156 ARG A N 1
ATOM 1170 C CA . ARG A 1 156 ? -13.482 -10.670 11.873 1.00 79.88 156 ARG A CA 1
ATOM 1171 C C . ARG A 1 156 ? -14.548 -11.542 11.236 1.00 79.88 156 ARG A C 1
ATOM 1173 O O . ARG A 1 156 ? -14.787 -11.444 10.031 1.00 79.88 156 ARG A O 1
ATOM 1180 N N . ASP A 1 157 ? -15.213 -12.341 12.059 1.00 70.50 157 ASP A N 1
ATOM 1181 C CA . ASP A 1 157 ? -16.471 -12.952 11.661 1.00 70.50 157 ASP A CA 1
ATOM 1182 C C . ASP A 1 157 ? -17.480 -11.824 11.432 1.00 70.50 157 ASP A C 1
ATOM 1184 O O . ASP A 1 157 ? -17.678 -10.950 12.278 1.00 70.50 157 ASP A O 1
ATOM 1188 N N . LEU A 1 158 ? -18.028 -11.780 10.223 1.00 63.09 158 LEU A N 1
ATOM 1189 C CA . LEU A 1 158 ? -19.029 -10.796 9.844 1.00 63.09 158 LEU A CA 1
ATOM 1190 C C . LEU A 1 158 ? -20.391 -11.451 10.054 1.00 63.09 158 LEU A C 1
ATOM 1192 O O . LEU A 1 158 ? -20.786 -12.263 9.212 1.00 63.09 158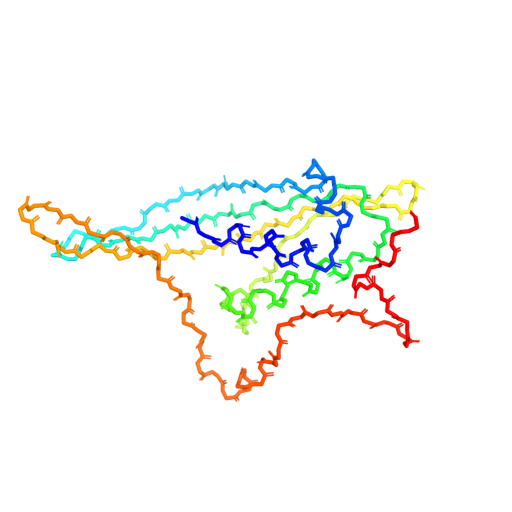 LEU A O 1
ATOM 1196 N N . ASP A 1 159 ? -21.028 -11.126 11.180 1.00 57.94 159 ASP A N 1
ATOM 1197 C CA . ASP A 1 159 ? -22.402 -11.524 11.522 1.00 57.94 159 ASP A CA 1
ATOM 1198 C C . ASP A 1 159 ? -23.429 -11.074 10.464 1.00 57.94 159 ASP A C 1
ATOM 1200 O O . ASP A 1 159 ? -23.266 -9.971 9.882 1.00 57.94 159 ASP A O 1
#

Secondary structure (DSSP, 8-state):
--HHHHHHHHHHHH-HHHHH-GGGEEEEEEEEEEEE-SSS---EEEEEEEEEEEEEE-S-HHHHHHHHHHHHHHH-GGGGSTT-----EEEEE-TTS-EEEEEEEEEEEEEEEEE-GGG-EEEEEPPPPPP--TTGGG--SPP--EEETTEEEESPP--

Radius of gyration: 18.17 Å; chains: 1; bounding box: 42×31×60 Å

pLDDT: mean 89.54, std 11.89, range [48.53, 98.69]

Sequence (159 aa):
MKKPDLLRAAITALLPELGRDPDRLAMWVEKGKVIARQGAQRGFAWEYDLIVLISGYAGDPDVIMFTVCDWLRAQQPDLLASGAEGIPFEVDILDAGAVDVQITLSLNEAVTATPGDAGRWNLATVAQAVPLIPDISQIGPGLTSIWVDGQQVAPRDLD